Protein AF-Q82JQ2-F1 (afdb_monomer_lite)

Structure (mmCIF, N/CA/C/O backbone):
data_AF-Q82JQ2-F1
#
_entry.id   AF-Q82JQ2-F1
#
loop_
_atom_site.group_PDB
_at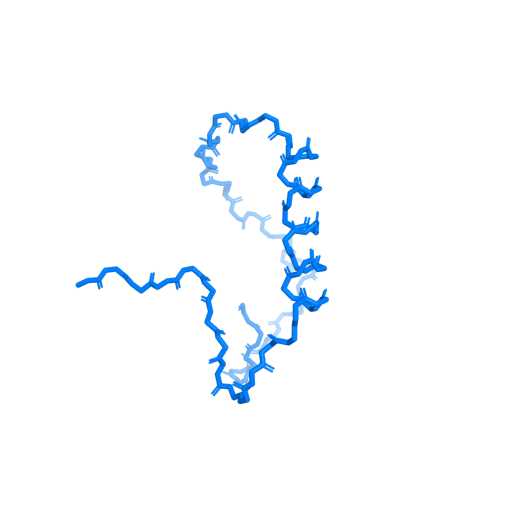om_site.id
_atom_site.type_symbol
_atom_site.label_atom_id
_atom_site.label_alt_id
_atom_site.label_comp_id
_atom_site.label_asym_id
_atom_site.label_entity_id
_atom_site.label_seq_id
_atom_site.pdbx_PDB_ins_code
_atom_site.Cartn_x
_atom_site.Cartn_y
_atom_site.Cartn_z
_atom_site.occupancy
_atom_site.B_iso_or_equiv
_atom_site.auth_seq_id
_atom_site.auth_comp_id
_atom_site.auth_asym_id
_atom_site.auth_atom_id
_atom_site.pdbx_PDB_model_num
ATOM 1 N N . MET A 1 1 ? -0.960 16.078 -12.531 1.00 68.56 1 MET A N 1
ATOM 2 C CA . MET A 1 1 ? -0.955 15.580 -11.138 1.00 68.56 1 MET A CA 1
ATOM 3 C C . MET A 1 1 ? -0.506 14.129 -11.162 1.00 68.56 1 MET A C 1
ATOM 5 O O . MET A 1 1 ? -0.933 13.424 -12.067 1.00 68.56 1 MET A O 1
ATOM 9 N N . ASN A 1 2 ? 0.385 13.716 -10.256 1.00 85.62 2 ASN A N 1
ATOM 10 C CA . ASN A 1 2 ? 0.832 12.321 -10.168 1.00 85.62 2 ASN A CA 1
ATOM 11 C C . ASN A 1 2 ? -0.308 11.48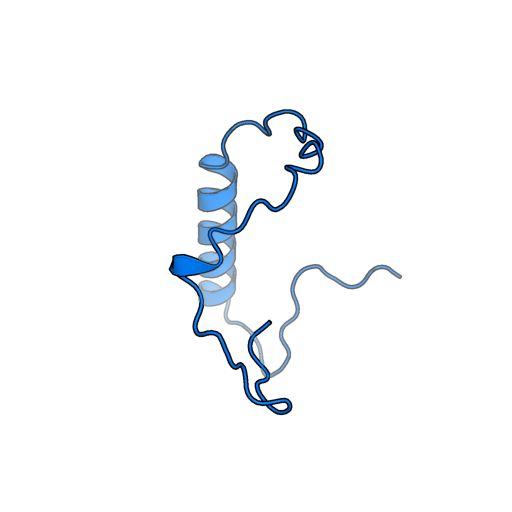2 -9.555 1.00 85.62 2 ASN A C 1
ATOM 13 O O . ASN A 1 2 ? -0.880 11.943 -8.562 1.00 85.62 2 ASN A O 1
ATOM 17 N N . PRO A 1 3 ? -0.700 10.334 -10.136 1.00 84.06 3 PRO A N 1
ATOM 18 C CA . PRO A 1 3 ? -1.738 9.502 -9.541 1.00 84.06 3 PRO A CA 1
ATOM 19 C C . PRO A 1 3 ? -1.285 8.963 -8.173 1.00 84.06 3 PRO A C 1
ATOM 21 O O . PRO A 1 3 ? -0.084 8.792 -7.959 1.00 84.06 3 PRO A O 1
ATOM 24 N N . PRO A 1 4 ? -2.226 8.718 -7.243 1.00 86.12 4 PRO A N 1
ATOM 25 C CA . PRO A 1 4 ? -1.902 8.116 -5.955 1.00 86.12 4 PRO A CA 1
ATOM 26 C C . PRO A 1 4 ? -1.355 6.696 -6.150 1.00 86.12 4 PRO A C 1
ATOM 28 O O . PRO A 1 4 ? -1.808 5.979 -7.042 1.00 86.12 4 PRO A O 1
ATOM 31 N N . ASP A 1 5 ? -0.429 6.272 -5.285 1.00 90.00 5 ASP A N 1
ATOM 32 C CA . ASP A 1 5 ? 0.179 4.933 -5.352 1.00 90.00 5 ASP A CA 1
ATOM 33 C C . ASP A 1 5 ? -0.840 3.801 -5.111 1.00 90.00 5 ASP A C 1
ATOM 35 O O . ASP A 1 5 ? -0.639 2.671 -5.554 1.00 90.00 5 ASP A O 1
ATOM 39 N N . ILE A 1 6 ? -1.944 4.097 -4.411 1.00 90.56 6 ILE A N 1
ATOM 40 C CA . ILE A 1 6 ? -3.039 3.164 -4.117 1.00 90.56 6 ILE A CA 1
ATOM 41 C C . ILE A 1 6 ? -4.379 3.899 -4.263 1.00 90.56 6 ILE A C 1
ATOM 43 O O . ILE A 1 6 ? -4.532 5.026 -3.790 1.00 90.56 6 ILE A O 1
ATOM 47 N N . ARG A 1 7 ? -5.368 3.247 -4.891 1.00 93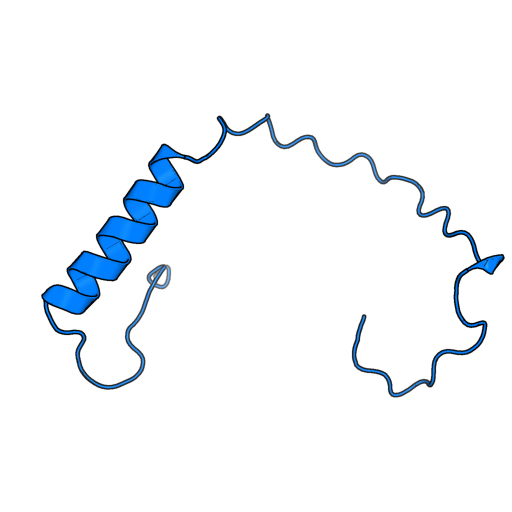.31 7 ARG A N 1
ATOM 48 C CA . ARG A 1 7 ? -6.740 3.752 -5.049 1.00 93.31 7 ARG A CA 1
ATOM 49 C C . ARG A 1 7 ? -7.767 2.652 -4.782 1.00 93.31 7 ARG A C 1
ATOM 51 O O . ARG A 1 7 ? -7.563 1.504 -5.163 1.00 93.31 7 ARG A O 1
ATOM 58 N N . VAL A 1 8 ? -8.892 3.026 -4.172 1.00 94.44 8 VAL A N 1
ATOM 59 C CA . VAL A 1 8 ? -10.083 2.172 -4.069 1.00 94.44 8 VAL A CA 1
ATOM 60 C C . VAL A 1 8 ? -10.921 2.347 -5.336 1.00 94.44 8 VAL A C 1
ATOM 62 O O . VAL A 1 8 ? -11.408 3.438 -5.618 1.00 94.44 8 VAL A O 1
ATOM 65 N N . GLU A 1 9 ? -11.071 1.279 -6.118 1.00 95.31 9 GLU A N 1
ATOM 66 C CA . GLU A 1 9 ? -11.799 1.309 -7.398 1.00 95.31 9 GLU A CA 1
ATOM 67 C C . GLU A 1 9 ? -13.322 1.222 -7.231 1.00 95.31 9 GLU A C 1
ATOM 69 O O . GLU A 1 9 ? -14.079 1.685 -8.084 1.00 95.31 9 GLU A O 1
ATOM 74 N N . LYS A 1 10 ? -13.790 0.612 -6.138 1.00 93.62 10 LYS A N 1
ATOM 75 C CA . LYS A 1 10 ? -15.212 0.391 -5.873 1.00 93.62 10 LYS A CA 1
ATOM 76 C C . LYS A 1 10 ? -15.477 0.357 -4.370 1.00 93.62 10 LYS A C 1
ATOM 78 O O . LYS A 1 10 ? -14.729 -0.282 -3.641 1.00 93.62 10 LYS A O 1
ATOM 83 N N . GLY A 1 11 ? -16.581 0.969 -3.940 1.00 95.38 11 GLY A N 1
ATOM 84 C CA . GLY A 1 11 ? -16.982 1.000 -2.531 1.00 95.38 11 GLY A CA 1
ATOM 85 C C . GLY A 1 11 ? -16.106 1.922 -1.678 1.00 95.38 11 GLY A C 1
ATOM 86 O O . GLY A 1 11 ? -15.471 2.841 -2.194 1.00 95.38 11 GLY A O 1
ATOM 87 N N . HIS A 1 12 ? -16.102 1.673 -0.371 1.00 95.00 12 HIS A N 1
ATOM 88 C CA . HIS A 1 12 ? -15.243 2.326 0.612 1.00 95.00 12 HIS A CA 1
ATOM 89 C C . HIS A 1 12 ? -14.468 1.242 1.364 1.00 95.00 12 HIS A C 1
ATOM 91 O O . HIS A 1 12 ? -14.998 0.152 1.558 1.00 95.00 12 HIS A O 1
ATOM 97 N N . ALA A 1 13 ? -13.219 1.533 1.722 1.00 95.56 13 ALA A N 1
ATOM 98 C CA . ALA A 1 13 ? -12.435 0.670 2.590 1.00 95.56 13 ALA A CA 1
ATOM 99 C C . ALA A 1 13 ? -12.710 1.068 4.038 1.00 95.56 13 ALA A C 1
ATOM 101 O O . ALA A 1 13 ? -12.476 2.224 4.399 1.00 95.56 13 ALA A O 1
ATOM 102 N N . GLU A 1 14 ? -13.174 0.123 4.844 1.00 97.31 14 GLU A N 1
ATOM 103 C CA . GLU A 1 14 ? -13.416 0.362 6.262 1.00 97.31 14 GLU A CA 1
ATOM 104 C C . GLU A 1 14 ? -12.091 0.671 6.992 1.00 97.31 14 GLU A C 1
ATOM 106 O O . GLU A 1 14 ? -11.007 0.282 6.523 1.00 97.31 14 GLU A O 1
ATOM 111 N N . PRO A 1 15 ? -12.128 1.366 8.143 1.00 97.62 15 PRO A N 1
ATOM 112 C CA . PRO A 1 15 ? -10.922 1.736 8.886 1.00 97.62 15 PRO A CA 1
ATOM 113 C C . PRO A 1 15 ? -9.988 0.551 9.177 1.00 97.62 15 PRO A C 1
ATOM 115 O O . PRO A 1 15 ? -8.765 0.687 9.093 1.00 97.62 15 PRO A O 1
ATOM 118 N N . GLU A 1 16 ? -10.550 -0.621 9.467 1.00 97.50 16 GLU A N 1
ATOM 119 C CA . GLU A 1 16 ? -9.827 -1.865 9.727 1.00 97.50 16 GLU A CA 1
ATOM 120 C C . GLU A 1 16 ? -9.068 -2.365 8.491 1.00 97.50 16 GLU A C 1
ATOM 122 O O . GLU A 1 16 ? -7.935 -2.837 8.604 1.00 97.50 16 GLU A O 1
ATOM 127 N N . GLU A 1 17 ? -9.654 -2.235 7.301 1.00 96.19 17 GLU A N 1
ATOM 128 C CA . GLU A 1 17 ? -9.038 -2.664 6.043 1.00 96.19 17 GLU A CA 1
ATOM 129 C C . GLU A 1 17 ? -7.876 -1.742 5.662 1.00 96.19 17 GLU A C 1
ATOM 131 O O . GLU A 1 17 ? -6.796 -2.204 5.277 1.00 96.19 17 GLU A O 1
ATOM 136 N N . VAL A 1 18 ? -8.058 -0.430 5.845 1.00 96.06 18 VAL A N 1
ATOM 137 C CA . VAL A 1 18 ? -6.991 0.562 5.653 1.00 96.06 18 VAL A CA 1
ATOM 138 C C . VAL A 1 18 ? -5.848 0.315 6.639 1.00 96.06 18 VAL A C 1
ATOM 140 O O . VAL A 1 18 ? -4.675 0.335 6.246 1.00 96.06 18 VAL A O 1
ATOM 143 N N . ALA A 1 19 ? -6.168 0.035 7.905 1.00 97.50 19 ALA A N 1
ATOM 144 C CA . ALA A 1 19 ? -5.180 -0.289 8.926 1.00 97.50 19 ALA A CA 1
ATOM 145 C C . ALA A 1 19 ? -4.406 -1.570 8.582 1.00 97.50 19 ALA A C 1
ATOM 147 O O . ALA A 1 19 ? -3.179 -1.586 8.696 1.00 97.50 19 ALA A O 1
ATOM 148 N N . ALA A 1 20 ? -5.087 -2.614 8.100 1.00 97.38 20 ALA A N 1
ATOM 149 C CA . ALA A 1 20 ? -4.457 -3.870 7.704 1.00 97.38 20 ALA A CA 1
ATOM 150 C C . ALA A 1 20 ? -3.464 -3.678 6.548 1.00 97.38 20 ALA A C 1
ATOM 152 O O . ALA A 1 20 ? -2.311 -4.106 6.644 1.00 97.38 20 ALA A O 1
ATOM 153 N N . ILE A 1 21 ? -3.872 -2.982 5.481 1.00 96.19 21 ILE A N 1
ATOM 154 C CA . ILE A 1 21 ? -2.991 -2.687 4.340 1.00 96.19 21 ILE A CA 1
ATOM 155 C C . ILE A 1 21 ? -1.792 -1.852 4.800 1.00 96.19 21 ILE A C 1
ATOM 157 O O . ILE A 1 21 ? -0.650 -2.167 4.461 1.00 96.19 21 ILE A O 1
ATOM 161 N N . THR A 1 22 ? -2.028 -0.832 5.628 1.00 96.38 22 THR A N 1
ATOM 162 C CA . THR A 1 22 ? -0.964 0.020 6.177 1.00 96.38 22 THR A CA 1
ATOM 163 C C . THR A 1 22 ? 0.028 -0.791 7.011 1.00 96.38 22 THR A C 1
ATOM 165 O O . THR A 1 22 ? 1.236 -0.680 6.805 1.00 96.38 22 THR A O 1
ATOM 168 N N . ALA A 1 23 ? -0.458 -1.651 7.910 1.00 97.94 23 ALA A N 1
ATOM 169 C CA . ALA A 1 23 ? 0.381 -2.503 8.747 1.00 97.94 23 ALA A CA 1
ATOM 170 C C . ALA A 1 23 ? 1.256 -3.441 7.906 1.00 97.94 23 ALA A C 1
ATOM 172 O O . ALA A 1 23 ? 2.450 -3.575 8.175 1.00 97.94 23 ALA A O 1
ATOM 173 N N . ILE A 1 24 ? 0.695 -4.039 6.850 1.00 96.94 24 ILE A N 1
ATOM 174 C CA . ILE A 1 24 ? 1.449 -4.892 5.927 1.00 96.94 24 ILE A CA 1
ATOM 175 C C . ILE A 1 24 ? 2.524 -4.078 5.205 1.00 96.94 24 ILE A C 1
ATOM 177 O O . ILE A 1 24 ? 3.677 -4.505 5.162 1.00 96.94 24 ILE A O 1
ATOM 181 N N . LEU A 1 25 ? 2.188 -2.907 4.659 1.00 96.25 25 LEU A N 1
ATOM 182 C CA . LEU A 1 25 ? 3.155 -2.063 3.950 1.00 96.25 25 LEU A CA 1
ATOM 183 C C . LEU A 1 25 ? 4.302 -1.622 4.865 1.00 96.25 25 LEU A C 1
ATOM 185 O O . LEU A 1 25 ? 5.465 -1.721 4.471 1.00 96.25 25 LEU A O 1
ATOM 189 N N . LEU A 1 26 ? 3.997 -1.218 6.100 1.00 96.75 26 LEU A N 1
ATOM 190 C CA . LEU A 1 26 ? 5.004 -0.853 7.096 1.00 96.75 26 LEU A CA 1
ATOM 191 C C . LEU A 1 26 ? 5.873 -2.046 7.499 1.00 96.75 26 LEU A C 1
ATOM 193 O O . LEU A 1 26 ? 7.096 -1.923 7.533 1.00 96.75 26 LEU A O 1
ATOM 197 N N . ALA A 1 27 ? 5.275 -3.214 7.743 1.00 96.50 27 ALA A N 1
ATOM 198 C CA . ALA A 1 27 ? 6.023 -4.429 8.054 1.00 96.50 27 ALA A CA 1
ATOM 199 C C . ALA A 1 27 ? 6.968 -4.804 6.904 1.00 96.50 27 ALA A C 1
ATOM 201 O O . ALA A 1 27 ? 8.143 -5.097 7.122 1.00 96.50 27 ALA A O 1
ATOM 202 N N . ARG A 1 28 ? 6.492 -4.727 5.657 1.00 94.19 28 ARG A N 1
ATOM 203 C CA . ARG A 1 28 ? 7.306 -4.993 4.465 1.00 94.19 28 ARG A CA 1
ATOM 204 C C . ARG A 1 28 ? 8.448 -3.992 4.333 1.00 94.19 28 ARG A C 1
ATOM 206 O O . ARG A 1 28 ? 9.575 -4.425 4.105 1.00 94.19 28 ARG A O 1
ATOM 213 N N . ALA A 1 29 ? 8.182 -2.701 4.528 1.00 92.19 29 ALA A N 1
ATOM 214 C CA . ALA A 1 29 ? 9.199 -1.653 4.503 1.00 92.19 29 ALA A CA 1
ATOM 215 C C . ALA A 1 29 ? 10.265 -1.858 5.591 1.00 92.19 29 ALA A C 1
ATOM 217 O O . ALA A 1 29 ? 11.452 -1.731 5.309 1.00 92.19 29 ALA A O 1
ATOM 218 N N . ALA A 1 30 ? 9.864 -2.258 6.801 1.00 93.19 30 ALA A N 1
ATOM 219 C CA . ALA A 1 30 ? 10.789 -2.563 7.892 1.00 93.19 30 ALA A CA 1
ATOM 220 C C . ALA A 1 30 ? 11.668 -3.794 7.603 1.00 93.19 30 ALA A C 1
ATOM 222 O O . ALA A 1 30 ? 12.820 -3.849 8.023 1.00 93.19 30 ALA A O 1
ATOM 223 N N . THR A 1 31 ? 11.142 -4.775 6.862 1.00 90.94 31 THR A N 1
ATOM 224 C CA . THR A 1 31 ? 11.901 -5.962 6.421 1.00 90.94 31 THR A CA 1
ATOM 225 C C . THR A 1 31 ? 12.661 -5.760 5.112 1.00 90.94 31 THR A C 1
ATOM 227 O O . THR A 1 31 ? 13.336 -6.684 4.651 1.00 90.94 31 THR A O 1
ATOM 230 N N . ALA A 1 32 ? 12.528 -4.595 4.471 1.00 84.06 32 ALA A N 1
ATOM 231 C CA . ALA A 1 32 ? 13.167 -4.349 3.193 1.00 84.06 32 ALA A CA 1
ATOM 232 C C . ALA A 1 32 ? 14.690 -4.388 3.394 1.00 84.06 32 ALA A C 1
ATOM 234 O O . ALA A 1 32 ? 15.219 -3.615 4.199 1.00 84.06 32 ALA A O 1
ATOM 235 N N . PRO A 1 33 ? 15.420 -5.277 2.693 1.00 78.44 33 PRO A N 1
ATOM 236 C CA . PRO A 1 33 ? 16.870 -5.255 2.757 1.00 78.44 33 PRO A CA 1
ATOM 237 C C . PRO A 1 33 ? 17.337 -3.870 2.316 1.00 78.44 33 PRO A C 1
ATOM 239 O O . PRO A 1 33 ? 16.807 -3.330 1.339 1.00 78.44 33 PRO A O 1
ATOM 242 N N . ALA A 1 34 ? 18.317 -3.306 3.035 1.00 72.44 34 ALA A N 1
ATOM 243 C CA . ALA A 1 34 ? 18.948 -2.048 2.654 1.00 72.44 34 ALA A CA 1
ATOM 244 C C . ALA A 1 34 ? 19.223 -2.104 1.155 1.00 72.44 34 ALA A C 1
ATOM 246 O O . ALA A 1 34 ? 19.846 -3.069 0.697 1.00 72.44 34 ALA A O 1
ATOM 247 N N . ALA A 1 35 ? 18.663 -1.144 0.410 1.00 65.69 35 ALA A N 1
ATOM 248 C CA . ALA A 1 35 ? 18.707 -1.145 -1.040 1.00 65.69 35 ALA A CA 1
ATOM 249 C C . ALA A 1 35 ? 20.160 -1.365 -1.457 1.00 65.69 35 ALA A C 1
ATOM 251 O O . ALA A 1 35 ? 20.995 -0.467 -1.338 1.00 65.69 35 ALA A O 1
ATOM 252 N N . SER A 1 36 ? 20.479 -2.588 -1.897 1.00 62.50 36 SER A N 1
ATOM 253 C CA . SER A 1 36 ? 21.762 -2.825 -2.533 1.00 62.50 36 SER A CA 1
ATOM 254 C C . SER A 1 36 ? 21.780 -1.840 -3.687 1.00 62.50 36 SER A C 1
ATOM 256 O O . SER A 1 36 ? 20.795 -1.832 -4.439 1.00 62.50 36 SER A O 1
ATOM 258 N N . PRO A 1 37 ? 22.812 -0.977 -3.791 1.00 64.44 37 PRO A N 1
ATOM 259 C CA . PRO A 1 37 ? 22.872 0.032 -4.839 1.00 64.44 37 PRO A CA 1
ATOM 260 C C . PRO A 1 37 ? 22.506 -0.683 -6.116 1.00 64.44 37 PRO A C 1
ATOM 262 O O . PRO A 1 37 ? 23.128 -1.717 -6.373 1.00 64.44 37 PRO A O 1
ATOM 265 N N . ALA A 1 38 ? 21.440 -0.220 -6.791 1.00 62.84 38 ALA A N 1
ATOM 266 C CA . ALA A 1 38 ? 20.826 -0.919 -7.909 1.00 62.84 38 ALA A CA 1
ATOM 267 C C . ALA A 1 38 ? 21.963 -1.431 -8.774 1.00 62.84 38 ALA A C 1
ATOM 269 O O . ALA A 1 38 ? 22.645 -0.647 -9.443 1.00 62.84 38 ALA A O 1
ATOM 270 N N . ARG A 1 39 ? 22.274 -2.727 -8.644 1.00 61.16 39 ARG A N 1
ATOM 271 C CA . ARG A 1 39 ? 23.409 -3.300 -9.341 1.00 61.16 39 ARG A CA 1
ATOM 272 C C . ARG A 1 39 ? 22.841 -3.337 -10.727 1.00 61.16 39 ARG A C 1
ATOM 274 O O . ARG A 1 39 ? 22.070 -4.250 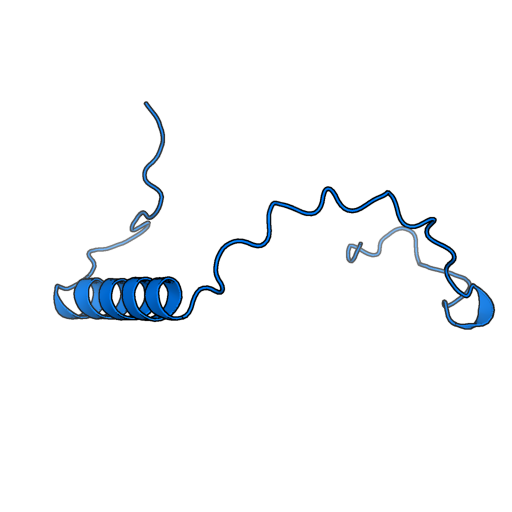-10.999 1.00 61.16 39 ARG A O 1
ATOM 281 N N . ARG A 1 40 ? 23.082 -2.273 -11.513 1.00 62.88 40 ARG A N 1
ATOM 282 C CA . ARG A 1 40 ? 22.696 -2.182 -12.917 1.00 62.88 40 ARG A CA 1
ATOM 283 C C . ARG A 1 40 ? 23.088 -3.531 -13.448 1.00 62.88 40 ARG A C 1
ATOM 285 O O . ARG A 1 40 ? 24.284 -3.835 -13.465 1.00 62.88 40 ARG A O 1
ATOM 292 N N . GLY A 1 41 ? 22.087 -4.386 -13.646 1.00 62.31 41 GLY A N 1
ATOM 293 C CA . GLY A 1 41 ? 22.336 -5.776 -13.942 1.00 62.31 41 GLY A CA 1
ATOM 294 C C . GLY A 1 41 ? 23.129 -5.692 -15.216 1.00 62.31 41 GLY A C 1
ATOM 295 O O . GLY A 1 41 ? 22.589 -5.242 -16.224 1.00 62.31 41 GLY A O 1
ATOM 296 N N . ARG A 1 42 ? 24.436 -5.981 -15.152 1.00 64.88 42 ARG A N 1
ATOM 297 C CA . ARG A 1 42 ? 25.234 -6.114 -16.366 1.00 64.88 42 ARG A CA 1
ATOM 298 C C . ARG A 1 42 ? 24.386 -7.004 -17.262 1.00 64.88 42 ARG A C 1
ATOM 300 O O . ARG A 1 42 ? 23.895 -7.999 -16.717 1.00 64.88 42 ARG A O 1
ATOM 307 N N . PRO A 1 43 ? 24.158 -6.654 -18.539 1.00 63.19 43 PRO A N 1
ATOM 308 C CA . PRO A 1 43 ? 23.438 -7.540 -19.433 1.00 63.19 43 PRO A CA 1
ATOM 309 C C . PRO A 1 43 ? 24.169 -8.877 -19.370 1.00 63.19 43 PRO A C 1
ATOM 311 O O . PRO A 1 43 ? 25.280 -9.029 -19.877 1.00 63.19 43 PRO A O 1
ATOM 314 N N . LYS A 1 44 ? 23.609 -9.815 -18.601 1.00 64.81 44 LYS A N 1
ATOM 315 C CA . LYS A 1 44 ? 24.107 -11.173 -18.554 1.00 64.81 44 LYS A CA 1
ATOM 316 C C . LYS A 1 44 ? 23.757 -11.664 -19.933 1.00 64.81 44 LYS A C 1
ATOM 318 O O . LYS A 1 44 ? 22.580 -11.678 -20.288 1.00 64.81 44 LYS A O 1
ATOM 323 N N . ALA A 1 45 ? 24.779 -11.971 -20.721 1.00 67.38 45 ALA A N 1
ATOM 324 C CA . ALA A 1 45 ? 24.558 -12.606 -21.998 1.00 67.38 45 ALA A CA 1
ATOM 325 C C . ALA A 1 45 ? 23.608 -13.787 -21.745 1.00 67.38 45 ALA A C 1
ATOM 327 O O . ALA A 1 45 ? 23.833 -14.595 -20.839 1.00 67.38 45 ALA A O 1
ATOM 328 N N . GLY A 1 46 ? 22.473 -13.784 -22.442 1.00 66.44 46 GLY A N 1
ATOM 329 C CA . GLY A 1 46 ? 21.388 -14.734 -22.243 1.00 66.44 46 GLY A CA 1
ATOM 330 C C . GLY A 1 46 ? 21.744 -16.078 -22.852 1.00 66.44 46 GLY A C 1
ATOM 331 O O . GLY A 1 46 ? 21.018 -16.546 -23.720 1.00 66.44 46 GLY A O 1
ATOM 332 N N . TRP A 1 47 ? 22.871 -16.666 -22.438 1.00 72.38 47 TRP A N 1
ATOM 333 C CA . TRP A 1 47 ? 23.269 -18.018 -22.805 1.00 72.38 47 TRP A CA 1
ATOM 334 C C . TRP A 1 47 ? 22.223 -18.961 -22.218 1.00 72.38 47 TRP A C 1
ATOM 336 O O . TRP A 1 47 ? 22.334 -19.437 -21.087 1.00 72.38 47 TRP A O 1
ATOM 346 N N . ARG A 1 48 ? 21.139 -19.150 -22.965 1.00 66.56 48 ARG A N 1
ATOM 347 C CA . ARG A 1 48 ? 20.146 -20.167 -22.679 1.00 66.56 48 ARG A CA 1
ATOM 348 C C . ARG A 1 48 ? 20.693 -21.474 -23.220 1.00 66.56 48 ARG A C 1
ATOM 350 O O . ARG A 1 48 ? 21.232 -21.538 -24.321 1.00 66.56 48 ARG A O 1
ATOM 357 N N . ARG A 1 49 ? 20.571 -22.505 -22.398 1.00 72.38 49 ARG A N 1
ATOM 358 C CA . ARG A 1 49 ? 20.848 -23.885 -22.773 1.00 72.38 49 ARG A CA 1
ATOM 359 C C . ARG A 1 49 ? 19.722 -24.345 -23.679 1.00 72.38 49 ARG A C 1
ATOM 361 O O . ARG A 1 49 ? 18.679 -24.762 -23.183 1.00 72.38 49 ARG A O 1
ATOM 368 N N . LEU A 1 50 ? 19.906 -24.185 -24.985 1.00 69.12 50 LEU A N 1
ATOM 369 C CA . LEU A 1 50 ? 18.885 -24.492 -25.984 1.00 69.12 50 LEU A CA 1
ATOM 370 C C . LEU A 1 50 ? 18.483 -25.977 -25.943 1.00 69.12 50 LEU A C 1
ATOM 372 O O . LEU A 1 50 ? 17.357 -26.314 -26.276 1.00 69.12 50 LEU A O 1
ATOM 376 N N . GLU A 1 51 ? 19.356 -26.844 -25.421 1.00 72.75 51 GLU A N 1
ATOM 377 C CA . GLU A 1 51 ? 19.080 -28.254 -25.135 1.00 72.75 51 GLU A CA 1
ATOM 378 C C . GLU A 1 51 ? 18.007 -28.493 -24.050 1.00 72.75 51 GLU A C 1
ATOM 380 O O . GLU A 1 51 ? 17.532 -29.616 -23.898 1.00 72.75 51 GLU A O 1
ATOM 385 N N . ARG A 1 52 ? 17.625 -27.462 -23.280 1.00 71.81 52 ARG A N 1
ATOM 386 C CA . ARG A 1 52 ? 16.586 -27.527 -22.233 1.00 71.81 52 ARG A CA 1
ATOM 387 C C . ARG A 1 52 ? 15.310 -26.763 -22.581 1.00 71.81 52 ARG A C 1
ATOM 389 O O . ARG A 1 52 ? 14.370 -26.773 -21.788 1.00 71.81 52 ARG A O 1
ATOM 396 N N . GLU A 1 53 ? 15.272 -26.104 -23.732 1.00 68.44 53 GLU A N 1
ATOM 397 C CA . GLU A 1 53 ? 14.097 -25.383 -24.208 1.00 68.44 53 GLU A CA 1
ATOM 398 C C . GLU A 1 53 ? 13.356 -26.269 -25.228 1.00 68.44 53 GLU A C 1
ATOM 400 O O . GLU A 1 53 ? 14.003 -26.865 -26.092 1.00 68.44 53 GLU A O 1
ATOM 405 N N . PRO A 1 54 ? 12.016 -26.376 -25.187 1.00 68.88 54 PRO A N 1
ATOM 406 C CA . PRO A 1 54 ? 11.279 -27.046 -26.251 1.00 68.88 54 PRO A CA 1
ATOM 407 C C . PRO A 1 54 ? 11.566 -26.333 -27.577 1.00 68.88 54 PRO A C 1
ATOM 409 O O . PRO A 1 54 ? 11.304 -25.137 -27.703 1.00 68.88 54 PRO A O 1
ATOM 412 N N . GLY A 1 55 ? 12.106 -27.056 -28.563 1.00 69.38 55 GLY A N 1
ATOM 413 C CA . GLY A 1 55 ? 12.576 -26.493 -29.840 1.00 69.38 55 GLY A CA 1
ATOM 414 C C . GLY A 1 55 ? 11.496 -25.828 -30.704 1.00 69.38 55 GLY A C 1
ATOM 415 O O . GLY A 1 55 ? 11.812 -25.258 -31.744 1.00 69.38 55 GLY A O 1
ATOM 416 N N . PHE A 1 56 ? 10.232 -25.867 -30.277 1.00 67.69 56 PHE A N 1
ATOM 417 C CA . PHE A 1 56 ? 9.120 -25.200 -30.933 1.00 67.69 56 PHE A CA 1
ATOM 418 C C . PHE A 1 56 ? 8.192 -24.556 -29.897 1.00 67.69 56 PHE A C 1
ATOM 420 O O . PHE A 1 56 ? 7.605 -25.241 -29.058 1.00 67.69 56 PHE A O 1
ATOM 427 N N . ARG A 1 57 ? 8.038 -23.229 -29.975 1.00 71.31 57 ARG A N 1
ATOM 428 C CA . ARG A 1 57 ? 6.980 -22.484 -29.282 1.00 71.31 57 ARG A CA 1
ATOM 429 C C . ARG A 1 57 ? 5.935 -22.077 -30.311 1.00 71.31 57 ARG A C 1
ATOM 431 O O . ARG A 1 57 ? 6.279 -21.525 -31.353 1.00 71.31 57 ARG A O 1
ATOM 438 N N . ALA A 1 58 ? 4.669 -22.355 -30.022 1.00 77.31 58 ALA A N 1
ATOM 439 C CA . ALA A 1 58 ? 3.588 -21.976 -30.915 1.00 77.31 58 ALA A CA 1
ATOM 440 C C . ALA A 1 58 ? 3.502 -20.435 -31.023 1.00 77.31 58 ALA A C 1
ATOM 442 O O . ALA A 1 58 ? 3.582 -19.763 -29.993 1.00 77.31 58 ALA A O 1
ATOM 443 N N . PRO A 1 59 ? 3.284 -19.859 -32.222 1.00 70.75 59 PRO A N 1
ATOM 444 C CA . PRO A 1 59 ? 3.263 -18.403 -32.433 1.00 70.75 59 PRO A CA 1
ATOM 445 C C . PRO A 1 59 ? 2.225 -17.631 -31.602 1.00 70.75 59 PRO A C 1
ATOM 447 O O . PRO A 1 59 ? 2.284 -16.410 -31.525 1.00 70.75 59 PRO A O 1
ATOM 450 N N . HIS A 1 60 ? 1.261 -18.332 -31.005 1.00 70.19 60 HIS A N 1
ATOM 451 C CA . HIS A 1 60 ? 0.139 -17.772 -30.257 1.00 70.19 60 HIS A CA 1
ATOM 452 C C . HIS A 1 60 ? 0.250 -17.991 -28.740 1.00 70.19 60 HIS A C 1
ATOM 454 O O . HIS A 1 60 ? -0.762 -17.939 -28.045 1.00 70.19 60 HIS A O 1
ATOM 460 N N . SER A 1 61 ? 1.437 -18.277 -28.196 1.00 75.25 61 SER A N 1
ATOM 461 C CA . SER A 1 61 ? 1.614 -18.363 -26.742 1.00 75.25 61 SER A CA 1
ATOM 462 C C . SER A 1 61 ? 1.836 -16.977 -26.129 1.00 75.25 61 SER A C 1
ATOM 464 O O . SER A 1 61 ? 2.770 -16.278 -26.508 1.00 75.25 61 SER A O 1
ATOM 466 N N . TRP A 1 62 ? 1.018 -16.615 -25.140 1.00 67.12 62 TRP A N 1
ATOM 467 C CA . TRP A 1 62 ? 1.007 -15.294 -24.490 1.00 67.12 62 TRP A CA 1
ATOM 468 C C . TRP A 1 62 ? 1.876 -15.247 -23.223 1.00 67.12 62 TRP A C 1
ATOM 470 O O . TRP A 1 62 ? 1.868 -14.257 -22.503 1.00 67.12 62 TRP A O 1
ATOM 480 N N . HIS A 1 63 ? 2.606 -16.325 -22.924 1.00 61.22 63 HIS A N 1
ATOM 481 C CA . HIS A 1 63 ? 3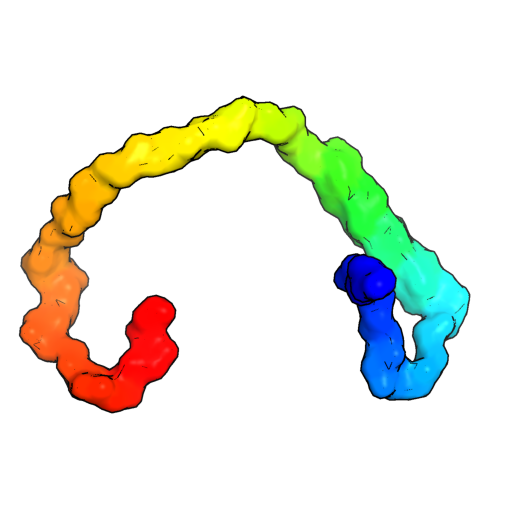.633 -16.329 -21.887 1.00 61.22 63 HIS A CA 1
ATOM 482 C C . HIS A 1 63 ? 4.997 -16.059 -22.529 1.00 61.22 63 HIS A C 1
ATOM 484 O O . HIS A 1 63 ? 5.618 -16.950 -23.118 1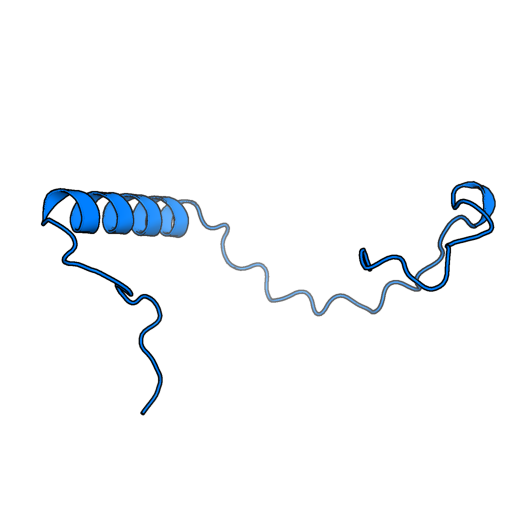.00 61.22 63 HIS A O 1
ATOM 490 N N . GLY A 1 64 ? 5.429 -14.808 -22.400 1.00 60.03 64 GLY A N 1
ATOM 491 C CA . GLY A 1 64 ? 6.790 -14.320 -22.589 1.00 60.03 64 GLY A CA 1
ATOM 492 C C . GLY A 1 64 ? 7.143 -13.411 -21.427 1.00 60.03 64 GLY A C 1
ATOM 493 O O . GLY A 1 64 ? 6.286 -12.565 -21.095 1.00 60.03 64 GLY A O 1
#

pLDDT: mean 80.48, std 13.69, range [60.03, 97.94]

Radius of gyration: 21.12 Å; chains: 1; bounding box: 42×44×42 Å

Organism: Streptomyces avermitilis (strain ATCC 31267 / DSM 46492 / JCM 5070 / NBRC 14893 / NCIMB 12804 / NRRL 8165 / MA-4680) (NCBI:txid227882)

Secondary structure (DSSP, 8-state):
-PPPSS---SS---HHHHHHHHHHHHHHHHT------------------GGGS-S---TT----

Foldseek 3Di:
DDDDPDDDPDDDQDPVRVVVVVVVVVVCVVVDPDPPPVPVPPPPPPPDPVVPDDPDDDPPDPDD

InterPro domains:
  IPR032716 Biotin-dependent acetyl-/propionyl-coenzyme A carboxylase epsilon subunit [PF13822] (4-62)

Sequence (64 aa):
MNPPDIRVEKGHAEPEEVAAITAILLARAATAPAASPARRGRPKAGWRRLEREPGFRAPHSWHG